Protein AF-A0A1H1W4M8-F1 (afdb_monomer_lite)

Sequence (76 aa):
MLQNGQTDNEKALLGQIAAGNQKSFAIIFAHYSKIIFPFALKLTRSNGLAEEILQEVFLKIWINRENLVSIENFGT

Secondary structure (DSSP, 8-state):
---TTHHHHHHHHHHHHHTT-HHHHHHHHHHHHHHHHHHHHHHHS-HHHHHHHHHHHHHHHHHTGGGGGG-S-S--

Organism: Mucilaginibacter mallensis (NCBI:txid652787)

Foldseek 3Di:
DDDPPVQVVLLVLLVVLLVVDVVSLVVVLVVCCVVQLVVLCVVPVDNVRSVVVSVVVSVVCSVVSNCSNVDNDDRD

Radius of gyration: 13.23 Å; chains: 1; bounding box: 35×20×30 Å

InterPro domains:
  IPR013325 RNA polymerase sigma factor, region 2 [SSF88946] (7-75)

pLDDT: mean 89.08, std 16.39, range [32.81, 98.56]

Structure (mmCIF, N/CA/C/O backbone):
data_AF-A0A1H1W4M8-F1
#
_entry.id   AF-A0A1H1W4M8-F1
#
loop_
_atom_site.group_PDB
_atom_site.id
_atom_site.type_symbol
_atom_site.label_atom_id
_atom_site.label_alt_id
_atom_site.label_comp_id
_atom_site.label_asym_id
_atom_site.label_entity_id
_atom_site.label_seq_id
_atom_site.pdbx_PDB_ins_code
_atom_site.Cartn_x
_atom_site.Cartn_y
_atom_site.Cartn_z
_atom_site.occupancy
_atom_site.B_iso_or_equiv
_atom_site.auth_seq_id
_atom_site.auth_comp_id
_atom_site.auth_asym_id
_atom_site.auth_atom_id
_atom_site.pdbx_PDB_model_num
ATOM 1 N N . MET A 1 1 ? -17.593 -2.195 -17.384 1.00 32.81 1 MET A N 1
ATOM 2 C CA . MET A 1 1 ? -18.716 -1.492 -16.734 1.00 32.81 1 MET A CA 1
ATOM 3 C C . MET A 1 1 ? -18.356 -1.347 -15.267 1.00 32.81 1 MET A C 1
ATOM 5 O O . MET A 1 1 ? -18.202 -2.370 -14.615 1.00 32.81 1 MET A O 1
ATOM 9 N N . LEU A 1 2 ? -18.108 -0.132 -14.780 1.00 39.25 2 LEU A N 1
ATOM 10 C CA . LEU A 1 2 ? -17.827 0.113 -13.363 1.00 39.25 2 LEU A CA 1
ATOM 11 C C . LEU A 1 2 ? -19.134 0.596 -12.727 1.00 39.25 2 LEU A C 1
ATOM 13 O O . LEU A 1 2 ? -19.706 1.583 -13.178 1.00 39.25 2 LEU A O 1
ATOM 17 N N . GLN A 1 3 ? -19.662 -0.187 -11.786 1.00 41.31 3 GLN A N 1
ATOM 18 C CA . GLN A 1 3 ? -20.913 0.096 -11.082 1.00 41.31 3 GLN A CA 1
ATOM 19 C C . GLN A 1 3 ? -20.650 1.059 -9.915 1.00 41.31 3 GLN A C 1
ATOM 21 O O . GLN A 1 3 ? -19.647 0.921 -9.215 1.00 41.31 3 GLN A O 1
ATOM 26 N N . ASN A 1 4 ? -21.579 1.992 -9.698 1.00 37.91 4 ASN A N 1
ATOM 27 C CA . ASN A 1 4 ? -21.572 3.098 -8.726 1.00 37.91 4 ASN A CA 1
ATOM 28 C C . ASN A 1 4 ? -21.579 2.681 -7.228 1.00 37.91 4 ASN A C 1
ATOM 30 O O . ASN A 1 4 ? -22.244 3.318 -6.421 1.00 37.91 4 ASN A O 1
ATOM 34 N N . GLY A 1 5 ? -20.867 1.618 -6.835 1.00 44.94 5 GLY A N 1
ATOM 35 C CA . GLY A 1 5 ? -20.798 1.113 -5.452 1.00 44.94 5 GLY A CA 1
ATOM 36 C C . GLY A 1 5 ? -19.386 1.004 -4.855 1.00 44.94 5 GLY A C 1
ATOM 37 O O . GLY A 1 5 ? -19.234 0.455 -3.766 1.00 44.94 5 GLY A O 1
ATOM 38 N N . GLN A 1 6 ? -18.337 1.465 -5.550 1.00 52.75 6 GLN A N 1
ATOM 39 C CA . GLN A 1 6 ? -16.949 1.301 -5.085 1.00 52.75 6 GLN A CA 1
ATOM 40 C C . GLN A 1 6 ? -16.471 2.398 -4.122 1.00 52.75 6 GLN A C 1
ATOM 42 O O . GLN A 1 6 ? -15.665 2.101 -3.246 1.00 52.75 6 GLN A O 1
ATOM 47 N N . THR A 1 7 ? -16.981 3.626 -4.231 1.00 52.53 7 THR A N 1
ATOM 48 C CA . THR A 1 7 ? -16.476 4.787 -3.474 1.00 52.53 7 THR A CA 1
ATOM 49 C C . THR A 1 7 ? -16.824 4.726 -1.985 1.00 52.53 7 THR A C 1
ATOM 51 O O . THR A 1 7 ? -15.962 4.961 -1.139 1.00 52.53 7 THR A O 1
ATOM 54 N N . ASP A 1 8 ? -18.052 4.314 -1.646 1.00 56.81 8 ASP A N 1
ATOM 55 C CA . ASP A 1 8 ? -18.467 4.119 -0.247 1.00 56.81 8 ASP A CA 1
ATOM 56 C C . ASP A 1 8 ? -17.685 2.979 0.418 1.00 56.81 8 ASP A C 1
ATOM 58 O O . ASP A 1 8 ? -17.329 3.051 1.596 1.00 56.81 8 ASP A O 1
ATOM 62 N N . ASN A 1 9 ? -17.362 1.937 -0.356 1.00 81.06 9 ASN A N 1
ATOM 63 C CA . ASN A 1 9 ? -16.596 0.801 0.137 1.00 81.06 9 ASN A CA 1
ATOM 64 C C . ASN A 1 9 ? -15.107 1.149 0.292 1.00 81.06 9 ASN A C 1
ATOM 66 O O . ASN A 1 9 ? -14.485 0.731 1.262 1.00 81.06 9 ASN A O 1
ATOM 70 N N . GLU A 1 10 ? -14.535 1.956 -0.608 1.00 86.81 10 GLU A N 1
ATOM 71 C CA . GLU A 1 10 ? -13.152 2.426 -0.484 1.00 86.81 10 GLU A CA 1
ATOM 72 C C . GLU A 1 10 ? -12.975 3.309 0.751 1.00 86.81 10 GLU A C 1
ATOM 74 O O . GLU A 1 10 ? -12.109 3.029 1.577 1.00 86.81 10 GLU A O 1
ATOM 79 N N . LYS A 1 11 ? -13.838 4.310 0.950 1.00 89.75 11 LYS A N 1
ATOM 80 C CA . LYS A 1 11 ? -13.754 5.182 2.129 1.00 89.75 11 LYS A CA 1
ATOM 81 C C . LYS A 1 11 ? -13.907 4.396 3.435 1.00 89.75 11 LYS A C 1
ATOM 83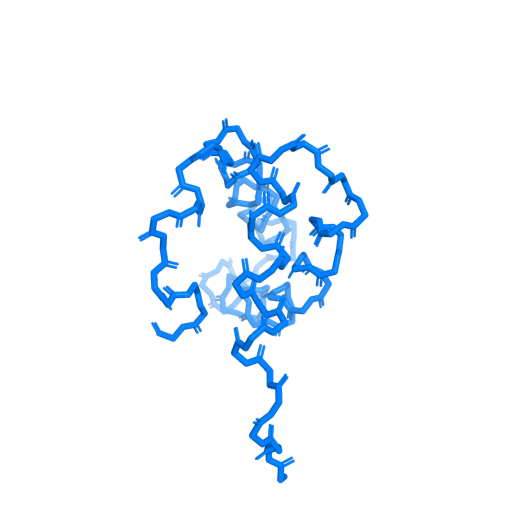 O O . LYS A 1 11 ? -13.169 4.631 4.394 1.00 89.75 11 LYS A O 1
ATOM 88 N N . ALA A 1 12 ? -14.809 3.413 3.465 1.00 91.62 12 ALA A N 1
ATOM 89 C CA . ALA A 1 12 ? -14.952 2.508 4.602 1.00 91.62 12 ALA A CA 1
ATOM 90 C C . ALA A 1 12 ? -13.700 1.639 4.823 1.00 91.62 12 ALA A C 1
ATOM 92 O O . ALA A 1 12 ? -13.267 1.468 5.965 1.00 91.62 12 ALA A O 1
ATOM 93 N N . LEU A 1 13 ? -13.091 1.115 3.755 1.00 93.06 13 LEU A N 1
ATOM 94 C CA . LEU A 1 13 ? -11.842 0.354 3.833 1.00 93.06 13 LEU A CA 1
ATOM 95 C C . LEU A 1 13 ? -10.701 1.222 4.368 1.00 93.06 13 LEU A C 1
ATOM 97 O O . LEU A 1 13 ? -10.013 0.789 5.288 1.00 93.06 13 LEU A O 1
ATOM 101 N N . LEU A 1 14 ? -10.536 2.447 3.867 1.00 94.56 14 LEU A N 1
ATOM 102 C CA . LEU A 1 14 ? -9.515 3.390 4.332 1.00 94.56 14 LEU A CA 1
ATOM 103 C C . LEU A 1 14 ? -9.685 3.724 5.816 1.00 94.56 14 LEU A C 1
ATOM 105 O O . LEU A 1 14 ? -8.708 3.682 6.563 1.00 94.56 14 LEU A O 1
ATOM 109 N N . GLY A 1 15 ? -10.921 3.949 6.274 1.00 95.38 15 GLY A N 1
ATOM 110 C CA . GLY A 1 15 ? -11.215 4.137 7.697 1.00 95.38 15 GLY A CA 1
ATOM 111 C C . GLY A 1 15 ? -10.846 2.917 8.552 1.00 95.38 15 GLY A C 1
ATOM 112 O O . GLY A 1 15 ? -10.247 3.057 9.618 1.00 95.38 15 GLY A O 1
ATOM 113 N N . GLN A 1 16 ? -11.126 1.702 8.073 1.00 96.12 16 GLN A N 1
ATOM 114 C CA . GLN A 1 16 ? -10.720 0.475 8.769 1.00 96.12 16 GLN A CA 1
ATOM 115 C C . GLN A 1 16 ? -9.196 0.295 8.787 1.00 96.12 16 GLN A C 1
ATOM 117 O O . GLN A 1 16 ? -8.644 -0.162 9.788 1.00 96.12 16 GLN A O 1
ATOM 122 N N . ILE A 1 17 ? -8.504 0.659 7.706 1.00 97.00 17 ILE A N 1
ATOM 123 C CA . ILE A 1 17 ? -7.040 0.606 7.628 1.00 97.00 17 ILE A CA 1
ATOM 124 C C . ILE A 1 17 ? -6.426 1.620 8.592 1.00 97.00 17 ILE A C 1
ATOM 126 O O . ILE A 1 17 ? -5.484 1.270 9.300 1.00 97.00 17 ILE A O 1
ATOM 130 N N . ALA A 1 18 ? -6.989 2.827 8.695 1.00 97.25 18 ALA A N 1
ATOM 131 C CA . ALA A 1 18 ? -6.568 3.823 9.678 1.00 97.25 18 ALA A CA 1
ATOM 132 C C . ALA A 1 18 ? -6.668 3.290 11.117 1.00 97.25 18 ALA A C 1
ATOM 134 O O . ALA A 1 18 ? -5.764 3.510 11.919 1.00 97.25 18 ALA A O 1
ATOM 135 N N . ALA A 1 19 ? -7.693 2.482 11.409 1.00 97.44 19 ALA A N 1
ATOM 136 C CA . ALA A 1 19 ? -7.847 1.773 12.682 1.00 97.44 19 ALA A CA 1
ATOM 137 C C . ALA A 1 19 ? -6.949 0.520 12.838 1.00 97.44 19 ALA A C 1
ATOM 139 O O . ALA A 1 19 ? -7.045 -0.188 13.838 1.00 97.44 19 ALA A O 1
ATOM 140 N N . GLY A 1 20 ? -6.077 0.216 11.869 1.00 97.25 20 GLY A N 1
ATOM 141 C CA . GLY A 1 20 ? -5.142 -0.913 11.919 1.00 97.25 20 GLY A CA 1
ATOM 142 C C . GLY A 1 20 ? -5.685 -2.241 11.379 1.00 97.25 20 GLY A C 1
ATOM 143 O O . 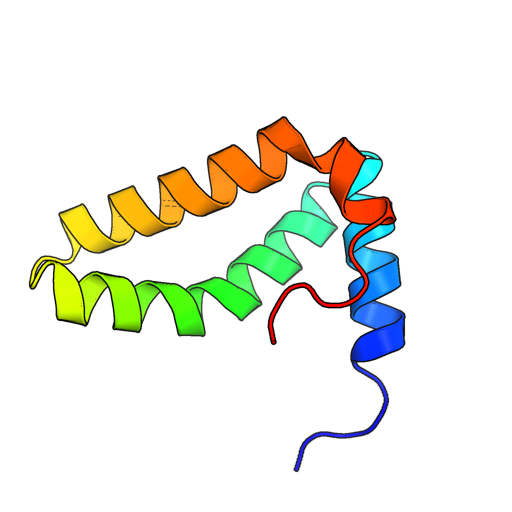GLY A 1 20 ? -5.097 -3.292 11.643 1.00 97.25 20 GLY A O 1
ATOM 144 N N . ASN A 1 21 ? -6.778 -2.244 10.609 1.00 97.75 21 ASN A N 1
ATOM 145 C CA . ASN A 1 21 ? -7.310 -3.472 10.017 1.00 97.75 21 ASN A CA 1
ATOM 146 C C . ASN A 1 21 ? -6.445 -3.962 8.839 1.00 97.75 21 ASN A C 1
ATOM 148 O O . ASN A 1 21 ? -6.515 -3.454 7.718 1.00 97.75 21 ASN A O 1
ATOM 152 N N . GLN A 1 22 ? -5.670 -5.018 9.086 1.00 96.06 22 GLN A N 1
ATOM 153 C CA . GLN A 1 22 ? -4.801 -5.643 8.083 1.00 96.06 22 GLN A CA 1
ATOM 154 C C . GLN A 1 22 ? -5.569 -6.324 6.940 1.00 96.06 22 GLN A C 1
ATOM 156 O O . GLN A 1 22 ? -5.073 -6.373 5.817 1.00 96.06 22 GLN A O 1
ATOM 161 N N . LYS A 1 23 ? -6.781 -6.842 7.186 1.00 95.50 23 LYS A N 1
ATOM 162 C CA . LYS A 1 23 ? -7.586 -7.483 6.131 1.00 95.50 23 LYS A CA 1
ATOM 163 C C . LYS A 1 23 ? -8.051 -6.453 5.108 1.00 95.50 23 LYS A C 1
ATOM 165 O O . LYS A 1 23 ? -7.956 -6.697 3.909 1.00 95.50 23 LYS A O 1
ATOM 170 N N . SER A 1 24 ? -8.489 -5.289 5.576 1.00 95.19 24 SER A N 1
ATOM 171 C CA . SER A 1 24 ? -8.881 -4.170 4.714 1.00 95.19 24 SER A CA 1
ATOM 172 C C . SER A 1 24 ? -7.683 -3.651 3.919 1.00 95.19 24 SER A C 1
ATOM 174 O O . SER A 1 24 ? -7.800 -3.378 2.726 1.00 95.19 24 SER A O 1
ATOM 176 N N . PHE A 1 25 ? -6.498 -3.633 4.536 1.00 96.31 25 PHE A N 1
ATOM 177 C CA . PHE A 1 25 ? -5.257 -3.288 3.849 1.00 96.31 25 PHE A CA 1
ATOM 178 C C . PHE A 1 25 ? -4.889 -4.295 2.752 1.00 96.31 25 PHE A C 1
ATOM 180 O O . PHE A 1 25 ? -4.525 -3.887 1.653 1.00 96.31 25 PHE A O 1
ATOM 187 N N . ALA A 1 26 ? -5.058 -5.598 2.996 1.00 95.12 26 ALA A N 1
ATOM 188 C CA . ALA A 1 26 ? -4.825 -6.630 1.986 1.00 95.12 26 ALA A CA 1
ATOM 189 C C . ALA A 1 26 ? -5.753 -6.487 0.764 1.00 95.12 26 ALA A C 1
ATOM 191 O O . ALA A 1 26 ? -5.326 -6.745 -0.361 1.00 95.12 26 ALA A O 1
ATOM 192 N N . ILE A 1 27 ? -6.998 -6.035 0.963 1.00 93.88 27 ILE A N 1
ATOM 193 C CA . ILE A 1 27 ? -7.942 -5.756 -0.133 1.00 93.88 27 ILE A CA 1
ATOM 194 C C . ILE A 1 27 ? -7.423 -4.606 -1.007 1.00 93.88 27 ILE A C 1
ATOM 196 O O . ILE A 1 27 ? -7.340 -4.754 -2.228 1.00 93.88 27 ILE A O 1
ATOM 200 N N . ILE A 1 28 ? -7.022 -3.491 -0.387 1.00 92.56 28 ILE A N 1
ATOM 201 C CA . ILE A 1 28 ? -6.443 -2.333 -1.086 1.00 92.56 28 ILE A CA 1
ATOM 202 C C . ILE A 1 28 ? -5.139 -2.729 -1.794 1.00 92.56 28 ILE A C 1
ATOM 204 O O . ILE A 1 28 ? -4.976 -2.449 -2.980 1.00 92.56 28 ILE A O 1
ATOM 208 N N . PHE A 1 29 ? -4.254 -3.472 -1.126 1.00 94.62 29 PHE A N 1
ATOM 209 C CA . PHE A 1 29 ? -3.029 -4.004 -1.724 1.00 94.62 29 PHE A CA 1
ATOM 210 C C . PHE A 1 29 ? -3.316 -4.845 -2.973 1.00 94.62 29 PHE A C 1
ATOM 212 O O . PHE A 1 29 ? -2.751 -4.593 -4.037 1.00 94.62 29 PHE A O 1
ATOM 219 N N . ALA A 1 30 ? -4.222 -5.822 -2.890 1.00 93.12 30 ALA A N 1
ATOM 220 C CA . ALA A 1 30 ? -4.550 -6.707 -4.010 1.00 93.12 30 ALA A CA 1
ATOM 221 C C . ALA A 1 30 ? -5.187 -5.966 -5.198 1.00 93.12 30 ALA A C 1
ATOM 223 O O . ALA A 1 30 ? -5.022 -6.383 -6.348 1.00 93.12 30 ALA A O 1
ATOM 224 N N . HIS A 1 31 ? -5.919 -4.882 -4.934 1.00 91.75 31 HIS A N 1
ATOM 225 C CA . HIS A 1 31 ? -6.503 -4.047 -5.976 1.00 91.75 31 HIS A CA 1
ATOM 226 C C . HIS A 1 31 ? -5.437 -3.189 -6.668 1.00 91.75 31 HIS A C 1
ATOM 228 O O . HIS A 1 31 ? -5.228 -3.303 -7.876 1.00 91.75 31 HIS A O 1
ATOM 234 N N . TYR A 1 32 ? -4.717 -2.380 -5.893 1.00 94.06 32 TYR A N 1
ATOM 235 C CA . TYR A 1 32 ? -3.808 -1.365 -6.421 1.00 94.06 32 TYR A CA 1
ATOM 236 C C . TYR A 1 32 ? -2.459 -1.923 -6.881 1.00 94.06 32 TYR A C 1
ATOM 238 O O . TYR A 1 32 ? -1.829 -1.340 -7.762 1.00 94.06 32 TYR A O 1
ATOM 246 N N . SER A 1 33 ? -2.036 -3.092 -6.393 1.00 95.00 33 SER A N 1
ATOM 247 C CA . SER A 1 33 ? -0.842 -3.779 -6.914 1.00 95.00 33 SER A CA 1
ATOM 248 C C . SER A 1 33 ? -0.940 -4.093 -8.405 1.00 95.00 33 SER A C 1
ATOM 250 O O . SER A 1 33 ? 0.051 -3.962 -9.119 1.00 95.00 33 SER A O 1
ATOM 252 N N . LYS A 1 34 ? -2.140 -4.397 -8.915 1.00 94.25 34 LYS A N 1
ATOM 253 C CA . LYS A 1 34 ? -2.383 -4.638 -10.349 1.00 94.25 34 LYS A CA 1
ATOM 254 C C . LYS A 1 34 ? -2.196 -3.389 -11.215 1.00 94.25 34 LYS A C 1
ATOM 256 O O . LYS A 1 34 ? -2.070 -3.516 -12.428 1.00 94.25 34 LYS A O 1
ATOM 261 N N . ILE A 1 35 ? -2.183 -2.206 -10.603 1.00 92.62 35 ILE A N 1
ATOM 262 C CA . ILE A 1 35 ? -2.025 -0.910 -11.269 1.00 92.62 35 ILE A CA 1
ATOM 263 C C . ILE A 1 35 ? -0.584 -0.411 -11.099 1.00 92.62 35 ILE A C 1
ATOM 265 O O . ILE A 1 35 ? 0.078 -0.058 -12.074 1.00 92.62 35 ILE A O 1
ATOM 269 N N . ILE A 1 36 ? -0.075 -0.438 -9.865 1.00 94.88 36 ILE A N 1
ATOM 270 C CA . ILE A 1 36 ? 1.241 0.102 -9.505 1.00 94.88 36 ILE A CA 1
ATOM 271 C C . ILE A 1 36 ? 2.371 -0.789 -10.031 1.00 94.88 36 ILE A C 1
ATOM 273 O O . ILE A 1 36 ? 3.361 -0.275 -10.548 1.00 94.88 36 ILE A O 1
ATOM 277 N N . PHE A 1 37 ? 2.233 -2.118 -9.953 1.00 97.75 37 PHE A N 1
ATOM 278 C CA . PHE A 1 37 ? 3.311 -3.026 -10.349 1.00 97.75 37 PHE A CA 1
ATOM 279 C C . PHE A 1 37 ? 3.671 -2.925 -11.842 1.00 97.75 37 PHE A C 1
ATOM 281 O O . PHE A 1 37 ? 4.851 -2.742 -12.140 1.00 97.75 37 PHE A O 1
ATOM 288 N N . PRO A 1 38 ? 2.721 -2.953 -12.804 1.00 97.81 38 PRO A N 1
ATOM 289 C CA . PRO A 1 38 ? 3.059 -2.764 -14.217 1.00 97.81 38 PRO A CA 1
ATOM 290 C C . PRO A 1 38 ? 3.713 -1.408 -14.509 1.00 97.81 38 PRO A C 1
ATOM 292 O O . PRO A 1 38 ? 4.587 -1.317 -15.374 1.00 97.81 38 PRO A O 1
ATOM 295 N N . PHE A 1 39 ? 3.315 -0.357 -13.785 1.00 96.62 39 PHE A N 1
ATOM 296 C CA . PHE A 1 39 ? 3.934 0.961 -13.898 1.00 96.62 39 PHE A CA 1
ATOM 297 C C . PHE A 1 39 ? 5.390 0.939 -13.414 1.00 96.62 39 PHE A C 1
ATOM 299 O O . PHE A 1 39 ? 6.288 1.350 -14.154 1.00 96.62 39 PHE A O 1
ATOM 306 N N . ALA A 1 40 ? 5.637 0.388 -12.223 1.00 97.69 40 ALA A N 1
ATOM 307 C CA . ALA A 1 40 ? 6.980 0.219 -11.678 1.00 97.69 40 ALA A CA 1
ATOM 308 C C . ALA A 1 40 ? 7.851 -0.649 -12.600 1.00 97.69 40 ALA A C 1
ATOM 310 O O . ALA A 1 40 ? 8.968 -0.262 -12.930 1.00 97.69 40 ALA A O 1
ATOM 311 N N . LEU A 1 41 ? 7.315 -1.756 -13.121 1.00 98.56 41 LEU A N 1
ATOM 312 C CA . LEU A 1 41 ? 8.011 -2.635 -14.062 1.00 98.56 41 LEU A CA 1
ATOM 313 C C . LEU A 1 41 ? 8.393 -1.918 -15.363 1.00 98.56 41 LEU A C 1
ATOM 315 O O . LEU A 1 41 ? 9.485 -2.127 -15.895 1.00 98.56 41 LEU A O 1
ATOM 319 N N . LYS A 1 42 ? 7.522 -1.051 -15.888 1.00 98.06 42 LYS A N 1
ATOM 320 C CA . LYS A 1 42 ? 7.824 -0.255 -17.087 1.00 98.06 42 LYS A CA 1
ATOM 321 C C . LYS A 1 42 ? 8.970 0.732 -16.842 1.00 98.06 42 LYS A C 1
ATOM 323 O O . LYS A 1 42 ? 9.750 0.972 -17.766 1.00 98.06 42 LYS A O 1
ATOM 328 N N . LEU A 1 43 ? 9.065 1.280 -15.632 1.00 97.31 43 LEU A N 1
ATOM 329 C CA . LEU A 1 43 ? 10.106 2.222 -15.230 1.00 97.31 43 LEU A CA 1
ATOM 330 C C . LEU A 1 43 ? 11.447 1.523 -14.967 1.00 97.31 43 LEU A C 1
ATOM 332 O O . LEU A 1 43 ? 12.473 1.957 -15.481 1.00 97.31 43 LEU A O 1
ATOM 336 N N . THR A 1 44 ? 11.438 0.436 -14.198 1.00 97.88 44 THR A N 1
ATOM 337 C CA . THR A 1 44 ? 12.661 -0.242 -13.738 1.00 97.88 44 THR A CA 1
ATOM 338 C C . THR A 1 44 ? 13.189 -1.280 -14.718 1.00 97.88 44 THR A C 1
ATOM 340 O O . THR A 1 44 ? 14.364 -1.632 -14.656 1.00 97.88 44 THR A O 1
ATOM 343 N N . ARG A 1 45 ? 12.322 -1.822 -15.588 1.00 98.00 45 ARG A N 1
ATOM 344 C CA . ARG A 1 45 ? 12.605 -2.984 -16.453 1.00 98.00 45 ARG A CA 1
ATOM 345 C C . ARG A 1 45 ? 13.087 -4.224 -15.687 1.00 98.00 45 ARG A C 1
ATOM 347 O O . ARG A 1 45 ? 13.680 -5.119 -16.280 1.00 98.00 45 ARG A O 1
ATOM 354 N N . SER A 1 46 ? 12.805 -4.296 -14.387 1.00 98.44 46 SER A N 1
ATOM 355 C CA . SER A 1 46 ? 13.228 -5.377 -13.498 1.00 98.44 46 SER A CA 1
ATOM 356 C C . SER A 1 46 ? 12.091 -5.745 -12.555 1.00 98.44 46 SER A C 1
ATOM 358 O O . SER A 1 46 ? 11.574 -4.881 -11.849 1.00 98.44 46 SER A O 1
ATOM 360 N N . ASN A 1 47 ? 11.725 -7.030 -12.521 1.00 98.12 47 ASN A N 1
ATOM 361 C CA . ASN A 1 47 ? 10.695 -7.527 -11.606 1.00 98.12 47 ASN A CA 1
ATOM 362 C C . ASN A 1 47 ? 11.087 -7.283 -10.146 1.00 98.12 47 ASN A C 1
ATOM 364 O O . ASN A 1 47 ? 10.283 -6.738 -9.405 1.00 98.12 47 ASN A O 1
ATOM 368 N N . GLY A 1 48 ? 12.332 -7.585 -9.758 1.00 98.38 48 GLY A N 1
ATOM 369 C CA . GLY A 1 48 ? 12.788 -7.397 -8.376 1.00 98.38 48 GLY A CA 1
ATOM 370 C C . GLY A 1 48 ? 12.707 -5.939 -7.918 1.00 98.38 48 GLY A C 1
ATOM 371 O O . GLY A 1 48 ? 12.143 -5.656 -6.868 1.00 98.38 48 GLY A O 1
ATOM 372 N N . LEU A 1 49 ? 13.169 -4.997 -8.750 1.00 98.25 49 LEU A N 1
ATOM 373 C CA . LEU A 1 49 ? 13.065 -3.567 -8.429 1.00 98.25 49 LEU A CA 1
ATOM 374 C C . LEU A 1 49 ? 11.610 -3.077 -8.437 1.00 98.25 49 LEU A C 1
ATOM 376 O O . LEU A 1 49 ? 11.244 -2.201 -7.661 1.00 98.25 49 LEU A O 1
ATOM 380 N N . ALA A 1 50 ? 10.762 -3.622 -9.313 1.00 98.44 50 ALA A N 1
ATOM 381 C CA . ALA A 1 50 ? 9.342 -3.282 -9.332 1.00 98.44 50 ALA A CA 1
ATOM 382 C C . ALA A 1 50 ? 8.605 -3.799 -8.085 1.00 98.44 50 ALA A C 1
ATOM 384 O O . ALA A 1 50 ? 7.746 -3.098 -7.552 1.00 98.44 50 ALA A O 1
ATOM 385 N N . GLU A 1 51 ? 8.951 -4.997 -7.607 1.00 98.19 51 GLU A N 1
ATOM 386 C CA . GLU A 1 51 ? 8.440 -5.554 -6.352 1.00 98.19 51 GLU A CA 1
ATOM 387 C C . GLU A 1 51 ? 8.906 -4.733 -5.150 1.00 98.19 51 GLU A C 1
ATOM 389 O O . GLU A 1 51 ? 8.095 -4.444 -4.276 1.00 98.19 51 GLU A O 1
ATOM 394 N N . GLU A 1 52 ? 10.171 -4.311 -5.122 1.00 98.25 52 GLU A N 1
ATOM 395 C CA . GLU A 1 52 ? 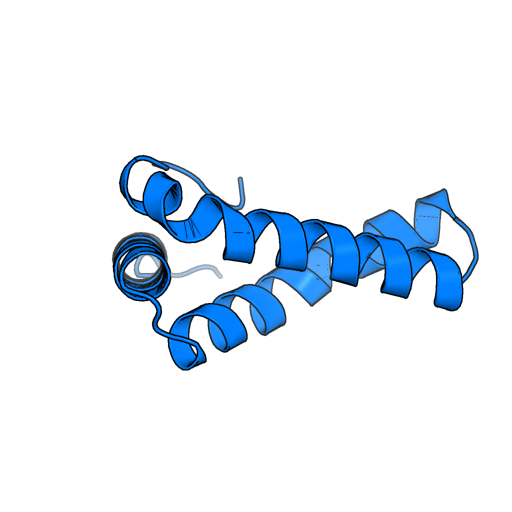10.714 -3.466 -4.055 1.00 98.25 52 GLU A CA 1
ATOM 396 C C . GLU A 1 52 ? 9.979 -2.121 -3.974 1.00 98.25 52 GLU A C 1
ATOM 398 O O . GLU A 1 52 ? 9.494 -1.748 -2.907 1.00 98.25 52 GLU A O 1
ATOM 403 N N . ILE A 1 53 ? 9.785 -1.444 -5.112 1.00 97.75 53 ILE A N 1
ATOM 404 C CA . ILE A 1 53 ? 9.011 -0.194 -5.178 1.00 97.75 53 ILE A CA 1
ATOM 405 C C . ILE A 1 53 ? 7.574 -0.416 -4.699 1.00 97.75 53 ILE A C 1
ATOM 407 O O . ILE A 1 53 ? 7.050 0.374 -3.913 1.00 97.75 53 ILE A O 1
ATOM 411 N N . LEU A 1 54 ? 6.922 -1.486 -5.165 1.00 97.50 54 LEU A N 1
ATOM 412 C CA . LEU A 1 54 ? 5.564 -1.825 -4.747 1.00 97.50 54 LEU A CA 1
ATOM 413 C C . LEU A 1 54 ? 5.495 -2.001 -3.224 1.00 97.50 54 LEU A C 1
ATOM 415 O O . LEU A 1 54 ? 4.633 -1.412 -2.571 1.00 97.50 54 LEU A O 1
ATOM 419 N N . GLN A 1 55 ? 6.409 -2.788 -2.656 1.00 97.75 55 GLN A N 1
ATOM 420 C CA . GLN A 1 55 ? 6.480 -3.033 -1.218 1.00 97.75 55 GLN A CA 1
ATOM 421 C C . GLN A 1 55 ? 6.725 -1.738 -0.440 1.00 97.75 55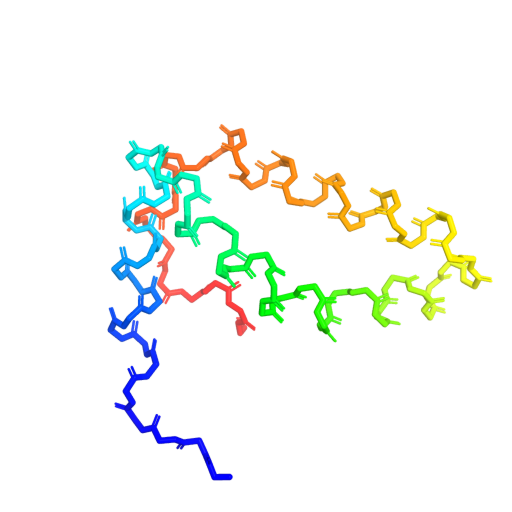 GLN A C 1
ATOM 423 O O . GLN A 1 55 ? 6.026 -1.486 0.539 1.00 97.75 55 GLN A O 1
ATOM 428 N N . GLU A 1 56 ? 7.649 -0.888 -0.888 1.00 98.06 56 GLU A N 1
ATOM 429 C CA . GLU A 1 56 ? 7.969 0.379 -0.229 1.00 98.06 56 GLU A CA 1
ATOM 430 C C . GLU A 1 56 ? 6.771 1.340 -0.212 1.00 98.06 56 GLU A C 1
ATOM 432 O O . GLU A 1 56 ? 6.469 1.945 0.821 1.00 98.06 56 GLU A O 1
ATOM 437 N N . VAL A 1 57 ? 6.046 1.447 -1.331 1.00 96.50 57 VAL A N 1
ATOM 438 C CA . VAL A 1 57 ? 4.830 2.266 -1.432 1.00 96.50 57 VAL A CA 1
ATOM 439 C C . VAL A 1 57 ? 3.792 1.805 -0.412 1.00 96.50 57 VAL A C 1
ATOM 441 O O . VAL A 1 57 ? 3.311 2.606 0.391 1.00 96.50 57 VAL A O 1
ATOM 444 N N . 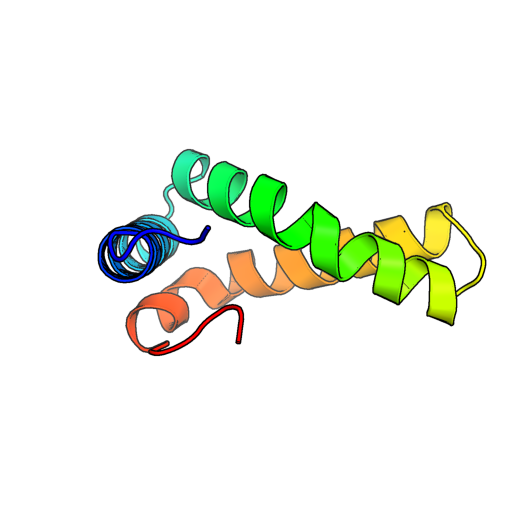PHE A 1 58 ? 3.472 0.512 -0.386 1.00 97.06 58 PHE A N 1
ATOM 445 C CA . PHE A 1 58 ? 2.467 -0.008 0.540 1.00 97.06 58 PHE A CA 1
ATOM 446 C C . PHE A 1 58 ? 2.926 0.030 1.999 1.00 97.06 58 PHE A C 1
ATOM 448 O O . PHE A 1 58 ? 2.119 0.324 2.882 1.00 97.06 58 PHE A O 1
ATOM 455 N N . LEU A 1 59 ? 4.216 -0.174 2.270 1.00 97.81 59 LEU A N 1
ATOM 456 C CA . LEU A 1 59 ? 4.776 -0.019 3.610 1.00 97.81 59 LEU A CA 1
ATOM 457 C C . LEU A 1 59 ? 4.609 1.419 4.115 1.00 97.81 59 LEU A C 1
ATOM 459 O O . LEU A 1 59 ? 4.141 1.627 5.235 1.00 97.81 59 LEU A O 1
ATOM 463 N N . LYS A 1 60 ? 4.915 2.419 3.279 1.00 97.56 60 LYS A N 1
ATOM 464 C CA . LYS A 1 60 ? 4.708 3.838 3.607 1.00 97.56 60 LYS A CA 1
ATOM 465 C C . LYS A 1 60 ? 3.238 4.150 3.882 1.00 97.56 60 LYS A C 1
ATOM 467 O O . LYS A 1 60 ? 2.949 4.860 4.845 1.00 97.56 60 LYS A O 1
ATOM 472 N N . ILE A 1 61 ? 2.319 3.597 3.092 1.00 96.12 61 ILE A N 1
ATOM 473 C CA . ILE A 1 61 ? 0.871 3.752 3.301 1.00 96.12 61 ILE A CA 1
ATOM 474 C C . ILE A 1 61 ? 0.450 3.153 4.648 1.00 96.12 61 ILE A C 1
ATOM 476 O O . ILE A 1 61 ? -0.274 3.795 5.402 1.00 96.12 61 ILE A O 1
ATOM 480 N N . TRP A 1 62 ? 0.933 1.956 4.988 1.00 97.62 62 TRP A N 1
ATOM 481 C CA . TRP A 1 62 ? 0.612 1.302 6.258 1.00 97.62 62 TRP A CA 1
ATOM 482 C C . TRP A 1 62 ? 1.170 2.047 7.479 1.00 97.62 62 TRP A C 1
ATOM 484 O O . TRP A 1 62 ? 0.485 2.201 8.495 1.00 97.62 62 TRP A O 1
ATOM 494 N N . ILE A 1 63 ? 2.408 2.539 7.389 1.00 97.81 63 ILE A N 1
ATOM 495 C CA . ILE A 1 63 ? 3.028 3.343 8.452 1.00 97.81 63 ILE A CA 1
ATOM 496 C C . ILE A 1 63 ? 2.216 4.622 8.688 1.00 97.81 63 ILE A C 1
ATOM 498 O O . ILE A 1 63 ? 1.933 4.955 9.834 1.00 97.81 63 ILE A O 1
ATOM 502 N N . ASN A 1 64 ? 1.767 5.280 7.616 1.00 96.62 64 ASN A N 1
ATOM 503 C CA . ASN A 1 64 ? 0.994 6.525 7.670 1.00 96.62 64 ASN A CA 1
ATOM 504 C C . ASN A 1 64 ? -0.531 6.308 7.673 1.00 96.62 64 ASN A C 1
ATOM 506 O O . ASN A 1 64 ? -1.283 7.238 7.379 1.00 96.62 64 ASN A O 1
ATOM 510 N N . ARG A 1 65 ? -1.002 5.094 7.990 1.00 97.38 65 ARG A N 1
ATOM 511 C CA . ARG A 1 65 ? -2.409 4.689 7.823 1.00 97.38 65 ARG A CA 1
ATOM 512 C C . ARG A 1 65 ? -3.418 5.589 8.532 1.00 97.38 65 ARG A C 1
ATOM 514 O O . ARG A 1 65 ? -4.538 5.730 8.061 1.00 97.38 65 ARG A O 1
ATOM 521 N N . GLU A 1 66 ? -3.032 6.204 9.644 1.00 96.62 66 GLU A N 1
ATOM 522 C CA . GLU A 1 66 ? -3.900 7.086 10.434 1.00 96.62 66 GLU A CA 1
ATOM 523 C C . GLU A 1 66 ? -4.396 8.288 9.615 1.00 96.62 66 GLU A C 1
ATOM 525 O O . GLU A 1 66 ? -5.522 8.745 9.801 1.00 96.62 66 GLU A O 1
ATOM 530 N N . ASN A 1 67 ? -3.611 8.726 8.626 1.00 95.19 67 ASN A N 1
ATOM 531 C CA . ASN A 1 67 ? -3.974 9.819 7.726 1.00 95.19 67 ASN A CA 1
ATOM 532 C C . ASN A 1 67 ? -4.938 9.392 6.607 1.00 95.19 67 ASN A C 1
ATOM 534 O O . ASN A 1 67 ? -5.455 10.245 5.895 1.00 95.19 67 ASN A O 1
ATOM 538 N N . LEU A 1 68 ? -5.217 8.095 6.428 1.00 92.81 68 LEU A N 1
ATOM 539 C CA . LEU A 1 68 ? -6.082 7.623 5.338 1.00 92.81 68 LEU A CA 1
ATOM 540 C C . LEU A 1 68 ? -7.545 8.049 5.504 1.00 92.81 68 LEU A C 1
ATOM 542 O O . LEU A 1 68 ? -8.283 8.079 4.525 1.00 92.81 68 LEU A O 1
ATOM 546 N N . VAL A 1 69 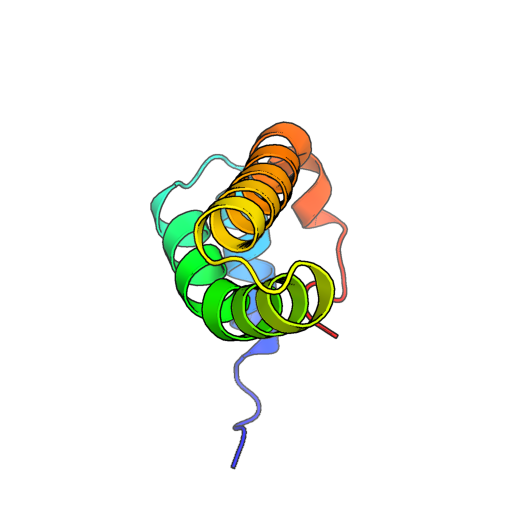? -7.966 8.409 6.720 1.00 92.19 69 VAL A N 1
ATOM 547 C CA . VAL A 1 69 ? -9.334 8.870 7.002 1.00 92.19 69 VAL A CA 1
ATOM 548 C C . VAL A 1 69 ? -9.676 10.197 6.312 1.00 92.19 69 VAL A C 1
ATOM 550 O O . VAL A 1 69 ? -10.848 10.459 6.043 1.00 92.19 69 VAL A O 1
ATOM 553 N N . SER A 1 70 ? -8.673 11.034 6.022 1.00 90.69 70 SER A N 1
ATOM 554 C CA . SER A 1 70 ? -8.857 12.341 5.379 1.00 90.69 70 SER A CA 1
ATOM 555 C C . SER A 1 70 ? -8.706 12.300 3.858 1.00 90.69 70 SER A C 1
ATOM 557 O O . SER A 1 70 ? -8.891 13.322 3.201 1.00 90.69 70 SER A O 1
ATOM 559 N N . ILE A 1 71 ? -8.387 11.138 3.283 1.00 89.19 71 ILE A N 1
ATOM 560 C CA . ILE A 1 71 ? -8.233 10.986 1.838 1.00 89.19 71 ILE A CA 1
ATOM 561 C C . ILE A 1 71 ? -9.614 10.870 1.190 1.00 89.19 71 ILE A C 1
ATOM 563 O O . ILE A 1 71 ? -10.376 9.947 1.473 1.00 89.19 71 ILE A O 1
ATOM 567 N N . GLU A 1 72 ? -9.926 11.808 0.295 1.00 84.00 72 GLU A N 1
ATOM 568 C CA . GLU A 1 72 ? -11.163 11.777 -0.495 1.00 84.00 72 GLU A CA 1
ATOM 569 C C . GLU A 1 72 ? -11.063 10.844 -1.704 1.00 84.00 72 GLU A C 1
ATOM 571 O O . GLU A 1 72 ? -12.056 10.229 -2.080 1.00 84.00 72 GLU A O 1
ATOM 576 N N . ASN A 1 73 ? -9.865 10.724 -2.283 1.00 83.62 73 ASN A N 1
ATOM 577 C CA . ASN A 1 73 ? -9.591 9.947 -3.486 1.00 83.62 73 ASN A CA 1
ATOM 578 C C . ASN A 1 73 ? -8.233 9.250 -3.343 1.00 83.62 73 ASN A C 1
ATOM 580 O O . ASN A 1 73 ? -7.203 9.921 -3.276 1.00 83.62 73 ASN A O 1
ATOM 584 N N . PHE A 1 74 ? -8.221 7.919 -3.249 1.00 85.31 74 PHE A N 1
ATOM 585 C CA . PHE A 1 74 ? -6.987 7.162 -2.999 1.00 85.31 74 PHE A CA 1
ATOM 586 C C . PHE A 1 74 ? -6.332 6.629 -4.280 1.00 85.31 74 PHE A C 1
ATOM 588 O O . PHE A 1 74 ? -5.110 6.522 -4.350 1.00 85.31 74 PHE A O 1
ATOM 595 N N . GLY A 1 75 ? -7.136 6.301 -5.292 1.00 76.75 75 GLY A N 1
ATOM 596 C CA . GLY A 1 75 ? -6.687 5.626 -6.512 1.00 76.75 75 GLY A CA 1
ATOM 597 C C . GLY A 1 75 ? -6.795 6.390 -7.820 1.00 76.75 75 GLY A C 1
ATOM 598 O O . GLY A 1 75 ? -6.514 5.805 -8.868 1.00 76.75 75 GLY A O 1
ATOM 599 N N . THR A 1 76 ? -7.263 7.633 -7.776 1.00 62.09 76 THR A N 1
ATOM 600 C CA . THR A 1 76 ? -7.594 8.452 -8.952 1.00 62.09 76 THR A CA 1
ATOM 601 C C . THR A 1 76 ? -6.749 9.704 -9.014 1.00 62.09 76 THR A C 1
ATOM 603 O O . THR A 1 76 ? -6.621 10.344 -7.946 1.00 62.09 76 THR A O 1
#